Protein AF-A0A519RSK0-F1 (afdb_monomer_lite)

Secondary structure (DSSP, 8-state):
----TTT---TTEEEEEEETTEEEEEETTTTEEEE------PPPPPTT---HHHHHHHHTS-HHHHHHHHTT-TTS-HHHHHHHH-

Sequence (86 aa):
MVKCIKCDQPDAIVKAGFLRGRQRYFCKACEYHFLEDKGSTAPPRRRDQATIGDVARQVGVAPSTVSRALNGHSDISPATRQAILD

Foldseek 3Di:
DDADPPPRDDPAKDFDDDDPNFTWIAGPVVRDIDTDCPPPPPPDDDPPDDDLVNLCVVLVHDSVLLVCLVVPPPPHDPVSSVSSVD

Radius of gyration: 21.02 Å; chains: 1; bounding box: 43×27×49 Å

Structure (mmCIF, N/CA/C/O backbone):
data_AF-A0A519RSK0-F1
#
_entry.id   AF-A0A519RSK0-F1
#
loop_
_atom_site.group_PDB
_atom_site.id
_atom_site.type_symbol
_atom_site.label_atom_id
_atom_site.label_alt_id
_atom_site.label_comp_id
_atom_site.label_asym_id
_atom_site.label_entity_id
_atom_site.label_seq_id
_atom_site.pdbx_PDB_ins_code
_atom_site.Cartn_x
_atom_site.Cartn_y
_atom_site.Cartn_z
_atom_site.occupancy
_atom_site.B_iso_or_equiv
_atom_site.auth_seq_id
_atom_site.auth_comp_id
_atom_site.auth_asym_id
_atom_site.auth_atom_id
_atom_site.pdbx_PDB_model_num
ATOM 1 N N . MET A 1 1 ? 22.572 -6.456 -12.563 1.00 69.50 1 MET A N 1
ATOM 2 C CA . MET A 1 1 ? 22.175 -5.945 -13.892 1.00 69.50 1 MET A CA 1
ATOM 3 C C . MET A 1 1 ? 20.655 -5.972 -13.921 1.00 69.50 1 MET A C 1
ATOM 5 O O . MET A 1 1 ? 20.095 -7.025 -13.641 1.00 69.50 1 MET A O 1
ATOM 9 N N . VAL A 1 2 ? 19.993 -4.826 -14.087 1.00 79.81 2 VAL A N 1
ATOM 10 C CA . VAL A 1 2 ? 18.520 -4.782 -14.125 1.00 79.81 2 VAL A CA 1
ATOM 11 C C . VAL A 1 2 ? 18.080 -5.433 -15.433 1.00 79.81 2 VAL A C 1
ATOM 13 O O . VAL A 1 2 ? 18.680 -5.163 -16.469 1.00 79.81 2 VAL A O 1
ATOM 16 N N . LYS A 1 3 ? 17.073 -6.303 -15.379 1.00 88.12 3 LYS A N 1
ATOM 17 C CA . LYS A 1 3 ? 16.460 -6.917 -16.560 1.00 88.12 3 LYS A CA 1
ATOM 18 C C . LYS A 1 3 ? 15.091 -6.308 -16.802 1.00 88.12 3 LYS A C 1
ATOM 20 O O . LYS A 1 3 ? 14.416 -5.889 -15.861 1.00 88.12 3 LYS A O 1
ATOM 25 N N . CYS A 1 4 ? 14.676 -6.244 -18.061 1.00 86.50 4 CYS A N 1
ATOM 26 C CA . CYS A 1 4 ? 13.342 -5.770 -18.373 1.00 86.50 4 CYS A CA 1
ATOM 27 C C . CYS A 1 4 ? 12.320 -6.840 -17.987 1.00 86.50 4 CYS A C 1
ATOM 29 O O . CYS A 1 4 ? 12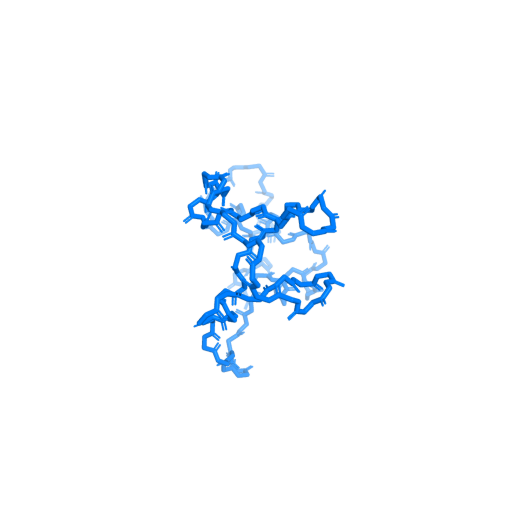.394 -7.959 -18.481 1.00 86.50 4 CYS A O 1
ATOM 31 N N . ILE A 1 5 ? 11.311 -6.479 -17.193 1.00 86.75 5 ILE A N 1
ATOM 32 C CA . ILE A 1 5 ? 10.246 -7.412 -16.786 1.00 86.75 5 ILE A CA 1
ATOM 33 C C . ILE A 1 5 ? 9.376 -7.919 -17.951 1.00 86.75 5 ILE A C 1
ATOM 35 O O . ILE A 1 5 ? 8.596 -8.845 -17.767 1.00 86.75 5 ILE A O 1
ATOM 39 N N . LYS A 1 6 ? 9.474 -7.301 -19.137 1.00 85.00 6 LYS A N 1
ATOM 40 C CA . LYS A 1 6 ? 8.679 -7.658 -20.320 1.00 85.00 6 LYS A CA 1
ATOM 41 C C . LYS A 1 6 ? 9.435 -8.550 -21.309 1.00 85.00 6 LYS A C 1
ATOM 43 O O . LYS A 1 6 ? 8.830 -9.451 -21.873 1.00 85.00 6 LYS A O 1
ATOM 48 N N . CYS A 1 7 ? 10.721 -8.291 -21.550 1.00 87.38 7 CYS A N 1
ATOM 49 C CA . CYS A 1 7 ? 11.507 -9.003 -22.569 1.00 87.38 7 CYS A CA 1
ATOM 50 C C . CYS A 1 7 ? 12.733 -9.754 -22.023 1.00 87.38 7 CYS A C 1
ATOM 52 O O . CYS A 1 7 ? 13.459 -10.346 -22.811 1.00 87.38 7 CYS A O 1
ATOM 54 N N . ASP A 1 8 ? 12.992 -9.701 -20.712 1.00 83.44 8 ASP A N 1
ATOM 55 C CA . ASP A 1 8 ? 14.171 -10.246 -20.006 1.00 83.44 8 ASP A CA 1
ATOM 56 C C . ASP A 1 8 ? 15.547 -9.772 -20.525 1.00 83.44 8 ASP A C 1
ATOM 58 O O . ASP A 1 8 ? 16.586 -10.150 -19.988 1.00 83.44 8 ASP A O 1
ATOM 62 N N . GLN A 1 9 ? 15.573 -8.874 -21.517 1.00 81.00 9 GLN A N 1
ATOM 63 C CA . GLN A 1 9 ? 16.804 -8.343 -22.097 1.00 81.00 9 GLN A CA 1
ATOM 64 C C . GLN A 1 9 ? 17.433 -7.273 -21.186 1.00 81.00 9 GLN A C 1
ATOM 66 O O . GLN A 1 9 ? 16.729 -6.343 -20.763 1.00 81.00 9 GLN A O 1
ATOM 71 N N . PRO A 1 10 ? 18.744 -7.358 -20.891 1.00 76.44 10 PRO A N 1
ATOM 72 C CA . PRO A 1 10 ? 19.429 -6.402 -20.024 1.00 76.44 10 PRO A CA 1
ATOM 73 C C . PRO A 1 10 ? 20.064 -5.219 -20.784 1.00 76.44 10 PRO A C 1
ATOM 75 O O . PRO A 1 10 ? 20.321 -4.178 -20.179 1.00 76.44 10 PRO A O 1
ATOM 78 N N . ASP A 1 11 ? 20.276 -5.334 -22.099 1.00 78.44 11 ASP A N 1
ATOM 79 C CA . ASP A 1 11 ? 21.184 -4.447 -22.853 1.00 78.44 11 ASP A CA 1
ATOM 80 C C . ASP A 1 11 ? 20.602 -3.075 -23.228 1.00 78.44 11 ASP A C 1
ATOM 82 O O . ASP A 1 11 ? 21.309 -2.189 -23.704 1.00 78.44 11 ASP A O 1
ATOM 86 N N . ALA A 1 12 ? 19.309 -2.858 -22.986 1.00 83.25 12 ALA A N 1
ATOM 87 C CA . ALA A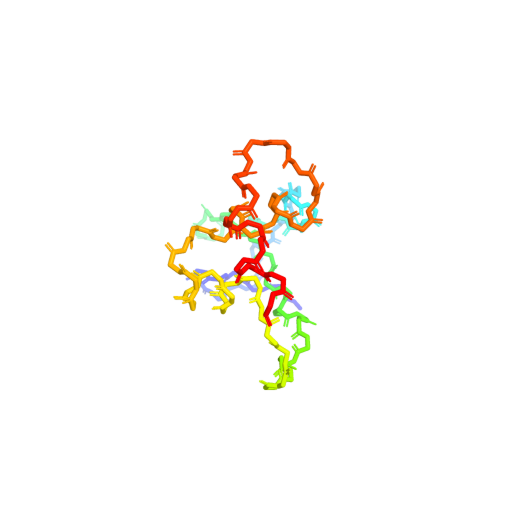 1 12 ? 18.588 -1.683 -23.470 1.00 83.25 12 ALA A CA 1
ATOM 88 C C . ALA A 1 12 ? 17.854 -0.910 -22.362 1.00 83.25 12 ALA A C 1
ATOM 90 O O . ALA A 1 12 ? 16.828 -0.285 -22.631 1.00 83.25 12 ALA A O 1
ATOM 91 N N . ILE A 1 13 ? 18.327 -0.965 -21.113 1.00 90.12 13 ILE A N 1
ATOM 92 C CA . ILE A 1 13 ? 17.624 -0.375 -19.963 1.00 90.12 13 ILE A CA 1
ATOM 93 C C . ILE A 1 13 ? 18.279 0.930 -19.517 1.00 90.12 13 ILE A C 1
ATOM 95 O O . ILE A 1 13 ? 19.450 0.967 -19.150 1.00 90.12 13 ILE A O 1
ATOM 99 N N . VAL A 1 14 ? 17.492 2.005 -19.487 1.00 92.31 14 VAL A N 1
ATOM 100 C CA . VAL A 1 14 ? 17.913 3.324 -19.000 1.00 92.31 14 VAL A CA 1
ATOM 101 C C . VAL A 1 14 ? 17.083 3.755 -17.797 1.00 92.31 14 VAL A C 1
ATOM 103 O O . VAL A 1 14 ? 15.913 3.398 -17.664 1.00 92.31 14 VAL A O 1
ATOM 106 N N . LYS A 1 15 ? 17.683 4.536 -16.897 1.00 91.81 15 LYS A N 1
ATOM 107 C CA . LYS A 1 15 ? 16.964 5.149 -15.773 1.00 91.81 15 LYS A CA 1
ATOM 108 C C . LYS A 1 15 ? 16.007 6.222 -16.304 1.00 91.81 15 LYS A C 1
ATOM 110 O O . LYS A 1 15 ? 16.401 7.049 -17.118 1.00 91.81 15 LYS A O 1
ATOM 115 N N . ALA A 1 16 ? 14.768 6.215 -15.823 1.00 92.38 16 ALA A N 1
ATOM 116 C CA . ALA A 1 16 ? 13.671 7.074 -16.277 1.00 92.38 16 ALA A CA 1
ATOM 117 C C . ALA A 1 16 ? 12.971 7.775 -15.093 1.00 92.38 16 ALA A C 1
ATOM 119 O O . ALA A 1 16 ? 11.743 7.824 -15.009 1.00 92.38 16 ALA A O 1
ATOM 120 N N . GLY A 1 17 ? 13.763 8.285 -14.144 1.00 91.62 17 GLY A N 1
ATOM 121 C CA . GLY A 1 17 ? 13.273 8.999 -12.960 1.00 91.62 17 GLY A CA 1
ATOM 122 C C . GLY A 1 17 ? 12.768 8.083 -11.841 1.00 91.62 17 GLY A C 1
ATOM 123 O O . GLY A 1 17 ? 13.214 6.944 -11.710 1.00 91.62 17 GLY A O 1
ATOM 124 N N . PHE A 1 18 ? 11.844 8.584 -11.017 1.00 89.81 18 PHE A N 1
ATOM 125 C CA . PHE A 1 18 ? 11.325 7.882 -9.839 1.00 89.81 18 PHE A CA 1
ATOM 126 C C . PHE A 1 18 ? 9.792 7.876 -9.807 1.00 89.81 18 PHE A C 1
ATOM 128 O O . PHE A 1 18 ? 9.158 8.860 -10.178 1.00 89.81 18 PHE A O 1
ATOM 135 N N . LEU A 1 19 ? 9.193 6.787 -9.314 1.00 85.00 19 LEU A N 1
ATOM 136 C CA . LEU A 1 19 ? 7.767 6.704 -8.988 1.00 85.00 19 LEU A CA 1
ATOM 137 C C . LEU A 1 19 ? 7.613 6.268 -7.529 1.00 85.00 19 LEU A C 1
ATOM 139 O O . LEU A 1 19 ? 8.044 5.176 -7.164 1.00 85.00 19 LEU A O 1
ATOM 143 N N . ARG A 1 20 ? 7.002 7.118 -6.688 1.00 83.38 20 ARG A N 1
ATOM 144 C CA . ARG A 1 20 ? 6.791 6.847 -5.247 1.00 83.38 20 ARG A CA 1
ATOM 145 C C . ARG A 1 20 ? 8.084 6.422 -4.524 1.00 83.38 20 ARG A C 1
ATOM 147 O O . ARG A 1 20 ? 8.094 5.455 -3.769 1.00 83.38 20 ARG A O 1
ATOM 154 N N . GLY A 1 21 ? 9.195 7.099 -4.825 1.00 84.56 21 GLY A N 1
ATOM 155 C CA . GLY A 1 21 ? 10.516 6.803 -4.253 1.00 84.56 21 GLY A CA 1
ATOM 156 C C . GLY A 1 21 ? 11.225 5.570 -4.832 1.00 84.56 21 GLY A C 1
ATOM 157 O O . GLY A 1 21 ? 12.345 5.274 -4.426 1.00 84.56 21 GLY A O 1
ATOM 158 N N . ARG A 1 22 ? 10.622 4.855 -5.793 1.00 85.81 22 ARG A N 1
ATOM 159 C CA . ARG A 1 22 ? 11.249 3.719 -6.489 1.00 85.81 22 ARG A CA 1
ATOM 160 C C . ARG A 1 22 ? 11.839 4.156 -7.824 1.00 85.81 22 ARG A C 1
ATOM 162 O O . ARG A 1 22 ? 11.218 4.943 -8.537 1.00 85.81 22 ARG A O 1
ATOM 169 N N . GLN A 1 23 ? 13.016 3.637 -8.174 1.00 90.56 23 GLN A N 1
ATOM 170 C CA . GLN A 1 23 ? 13.659 3.909 -9.461 1.00 90.56 23 GLN A CA 1
ATOM 171 C C . GLN A 1 23 ? 12.791 3.354 -10.598 1.00 90.56 23 GLN A C 1
ATOM 173 O O . GLN A 1 23 ? 12.506 2.155 -10.655 1.00 90.56 23 GLN A O 1
ATOM 178 N N . ARG A 1 24 ? 12.382 4.240 -11.507 1.00 92.25 24 ARG A N 1
ATOM 179 C CA . ARG A 1 24 ? 11.745 3.882 -12.772 1.00 92.25 24 ARG A CA 1
ATOM 180 C C . ARG A 1 24 ? 12.823 3.668 -13.821 1.00 92.25 24 ARG A C 1
ATOM 182 O O . ARG A 1 24 ? 13.796 4.423 -13.893 1.00 92.25 24 ARG A O 1
ATOM 189 N N . TYR A 1 25 ? 12.617 2.651 -14.636 1.00 92.81 25 TYR A N 1
ATOM 190 C CA . TYR A 1 25 ? 13.445 2.288 -15.768 1.00 92.81 25 TYR A CA 1
ATOM 191 C C . TYR A 1 25 ? 12.611 2.319 -17.045 1.00 92.81 25 TYR A C 1
ATOM 193 O O . TYR A 1 25 ? 11.392 2.143 -17.018 1.00 92.81 25 TYR A O 1
ATOM 201 N N . PHE A 1 26 ? 13.283 2.552 -18.161 1.00 92.50 26 PHE A N 1
ATOM 202 C CA . PHE A 1 26 ? 12.735 2.447 -19.501 1.00 92.50 26 PHE A CA 1
ATOM 203 C C . PHE A 1 26 ?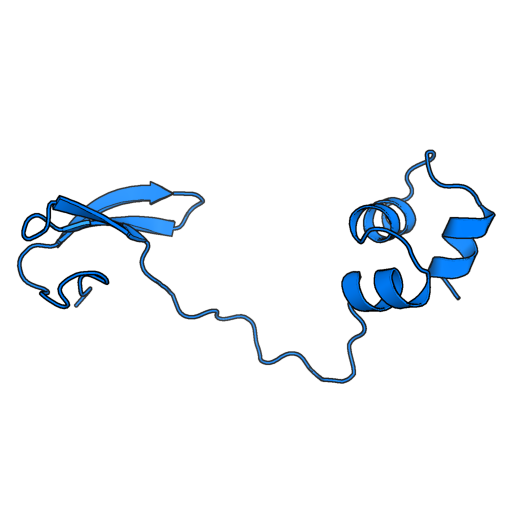 13.567 1.448 -20.295 1.00 92.50 26 PHE A C 1
ATOM 205 O O . PHE A 1 26 ? 14.790 1.565 -20.358 1.00 92.50 26 PHE A O 1
ATOM 212 N N . CYS A 1 27 ? 12.908 0.463 -20.892 1.00 92.75 27 CYS A N 1
ATOM 213 C CA . CYS A 1 27 ? 13.527 -0.462 -21.823 1.00 92.75 27 CYS A CA 1
ATOM 214 C C . CYS A 1 27 ? 13.343 0.058 -23.250 1.00 92.75 27 CYS A C 1
ATOM 216 O O . CYS A 1 27 ? 12.211 0.156 -23.722 1.00 92.75 27 CYS A O 1
ATOM 218 N N . LYS A 1 28 ? 14.448 0.345 -23.944 1.00 90.94 28 LYS A N 1
ATOM 219 C CA . LYS A 1 28 ? 14.453 0.786 -25.347 1.00 90.94 28 LYS A CA 1
ATOM 220 C C . LYS A 1 28 ? 14.129 -0.341 -26.333 1.00 90.94 28 LYS A C 1
ATOM 222 O O . LYS A 1 28 ? 13.687 -0.049 -27.431 1.00 90.94 28 LYS A O 1
ATOM 227 N N . ALA A 1 29 ? 14.326 -1.609 -25.958 1.00 90.44 29 ALA A N 1
ATOM 228 C CA . ALA A 1 29 ? 14.072 -2.745 -26.850 1.00 90.44 29 ALA A CA 1
ATOM 229 C C . ALA A 1 29 ? 12.576 -3.041 -27.046 1.00 90.44 29 ALA A C 1
ATOM 231 O O . ALA A 1 29 ? 12.175 -3.520 -28.098 1.00 90.44 29 ALA A O 1
ATOM 232 N N . CYS A 1 30 ? 11.747 -2.775 -26.033 1.00 91.38 30 CYS A N 1
ATOM 233 C CA . CYS A 1 30 ? 10.306 -3.049 -26.074 1.00 91.38 30 CYS A CA 1
ATOM 234 C C . CYS A 1 30 ? 9.446 -1.840 -25.669 1.00 91.38 30 CYS A C 1
ATOM 236 O O . CYS A 1 30 ? 8.287 -2.023 -25.286 1.00 91.38 30 CYS A O 1
ATOM 238 N N . GLU A 1 31 ? 10.052 -0.646 -25.669 1.00 91.31 31 GLU A N 1
ATOM 239 C CA . GLU A 1 31 ? 9.455 0.658 -25.342 1.00 91.31 31 GLU A CA 1
ATOM 240 C C . GLU A 1 31 ? 8.579 0.642 -24.083 1.00 91.31 31 GLU A C 1
ATOM 242 O O . GLU A 1 31 ? 7.440 1.107 -24.057 1.00 91.31 31 GLU A O 1
ATOM 247 N N . TYR A 1 32 ? 9.111 0.071 -23.002 1.00 90.31 32 TYR A N 1
ATOM 248 C CA . TYR A 1 32 ? 8.332 -0.194 -21.798 1.00 90.31 32 TYR A CA 1
ATOM 249 C C . TYR A 1 32 ? 8.952 0.431 -20.556 1.00 90.31 32 TYR A C 1
ATOM 251 O O . TYR A 1 32 ? 10.150 0.305 -20.301 1.00 90.31 32 TYR A O 1
ATOM 259 N N . HIS A 1 33 ? 8.109 1.075 -19.752 1.00 91.62 33 HIS A N 1
ATOM 260 C CA . HIS A 1 33 ? 8.499 1.614 -18.460 1.00 91.62 33 HIS A CA 1
ATOM 261 C C . HIS A 1 33 ? 8.143 0.649 -17.340 1.00 91.62 33 HIS A C 1
ATOM 263 O O . HIS A 1 33 ? 7.010 0.185 -17.259 1.00 91.62 33 HIS A O 1
ATOM 269 N N . PHE A 1 34 ? 9.086 0.418 -16.436 1.00 89.88 34 PHE A N 1
ATOM 270 C CA . PHE A 1 34 ? 8.879 -0.445 -15.281 1.00 89.88 34 PHE A CA 1
ATOM 271 C C . PHE A 1 34 ? 9.595 0.095 -14.047 1.00 89.88 34 PHE A C 1
ATOM 273 O O . PHE A 1 34 ? 10.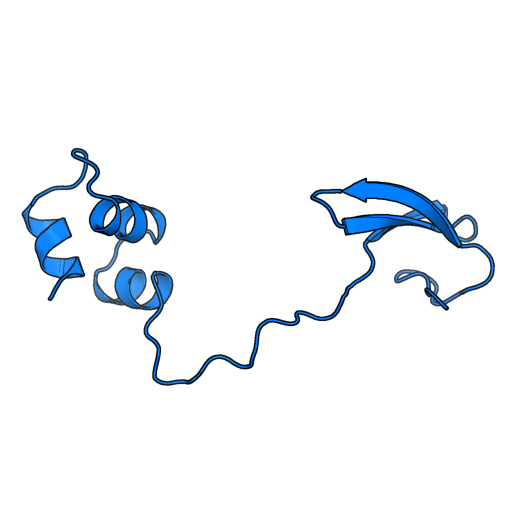415 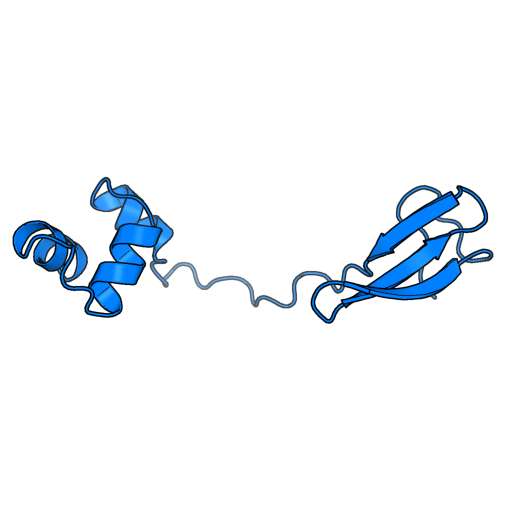1.009 -14.127 1.00 89.88 34 PHE A O 1
ATOM 280 N N . LEU A 1 35 ? 9.248 -0.455 -12.891 1.00 89.00 35 LEU A N 1
ATOM 281 C CA . LEU A 1 35 ? 9.924 -0.186 -11.628 1.00 89.00 35 LEU A CA 1
ATOM 282 C C . LEU A 1 35 ? 10.754 -1.410 -11.272 1.00 89.00 35 LEU A C 1
ATOM 284 O O . LEU A 1 35 ? 10.347 -2.533 -11.561 1.00 89.00 35 LEU A O 1
ATOM 288 N N . GLU A 1 36 ? 11.900 -1.200 -10.636 1.00 78.75 36 GLU A N 1
ATOM 289 C CA . GLU A 1 36 ? 12.635 -2.320 -10.054 1.00 78.75 36 GLU A CA 1
ATOM 290 C C . GLU A 1 36 ? 11.814 -2.933 -8.920 1.00 78.75 36 GLU A C 1
ATOM 292 O O . GLU A 1 36 ? 11.436 -2.253 -7.957 1.00 78.75 36 GLU A O 1
ATOM 297 N N . ASP A 1 37 ? 11.536 -4.227 -9.051 1.00 71.12 37 ASP A N 1
ATOM 298 C CA . ASP A 1 37 ? 10.995 -5.019 -7.964 1.00 71.12 37 ASP A CA 1
ATOM 299 C C . ASP A 1 37 ? 12.147 -5.301 -6.997 1.00 71.12 37 ASP A C 1
ATOM 301 O O . ASP A 1 37 ? 12.878 -6.286 -7.107 1.00 71.12 37 ASP A O 1
ATOM 305 N N . LYS A 1 38 ? 12.370 -4.383 -6.050 1.00 65.56 38 LYS A N 1
ATOM 306 C CA . LYS A 1 38 ? 13.003 -4.791 -4.800 1.00 65.56 38 LYS A CA 1
ATOM 307 C C . LYS A 1 38 ? 11.994 -5.714 -4.139 1.00 65.56 38 LYS A C 1
ATOM 309 O O . LYS A 1 38 ? 11.077 -5.213 -3.484 1.00 65.56 38 LYS A O 1
ATOM 314 N N . GLY A 1 39 ? 12.147 -7.016 -4.403 1.00 63.25 39 GLY A N 1
ATOM 315 C CA . GLY A 1 39 ? 11.325 -8.089 -3.852 1.00 63.25 39 GLY A CA 1
ATOM 316 C C . GLY A 1 39 ? 10.939 -7.738 -2.431 1.00 63.25 39 GLY A C 1
ATOM 317 O O . GLY A 1 39 ? 11.802 -7.328 -1.655 1.00 63.25 39 GLY A O 1
ATOM 318 N N . SER A 1 40 ? 9.636 -7.770 -2.150 1.00 60.25 40 SER A N 1
ATOM 319 C CA . SER A 1 40 ? 9.050 -7.239 -0.924 1.00 60.25 40 SER A CA 1
ATOM 320 C C . SER A 1 40 ? 9.900 -7.614 0.292 1.00 60.25 40 SER A C 1
ATOM 322 O O . SER A 1 40 ? 9.829 -8.738 0.776 1.00 60.25 40 SER A O 1
ATOM 324 N N . THR A 1 41 ? 10.683 -6.667 0.812 1.00 59.69 41 THR A N 1
ATOM 325 C CA . THR A 1 41 ? 11.493 -6.837 2.029 1.00 59.69 41 THR A CA 1
ATOM 326 C C . THR A 1 41 ? 10.635 -6.873 3.289 1.00 59.69 41 THR A C 1
ATOM 328 O O . THR A 1 41 ? 11.162 -6.817 4.398 1.00 59.69 41 THR A O 1
ATOM 331 N N . ALA A 1 42 ? 9.309 -6.959 3.142 1.00 63.56 42 ALA A N 1
ATOM 332 C CA . ALA A 1 42 ? 8.433 -7.217 4.261 1.00 63.56 42 ALA A CA 1
ATOM 333 C C . ALA A 1 42 ? 8.844 -8.572 4.860 1.00 63.56 42 ALA A C 1
ATOM 335 O O . ALA A 1 42 ? 8.789 -9.581 4.150 1.00 63.56 42 ALA A O 1
ATOM 336 N N . PRO A 1 43 ? 9.290 -8.610 6.128 1.00 69.25 43 PRO A N 1
ATOM 337 C CA . PRO A 1 43 ? 9.607 -9.872 6.771 1.00 69.25 43 PRO A CA 1
ATOM 338 C C . PRO A 1 43 ? 8.377 -10.787 6.705 1.00 69.25 43 PRO A C 1
ATOM 340 O O . PRO A 1 43 ? 7.244 -10.286 6.740 1.00 69.25 43 PRO A O 1
ATOM 343 N N . PRO A 1 44 ? 8.566 -12.115 6.599 1.00 68.88 44 PRO A N 1
ATOM 344 C CA . PRO A 1 44 ? 7.453 -13.051 6.638 1.00 68.88 44 PRO A CA 1
ATOM 345 C C . PRO A 1 44 ? 6.617 -12.754 7.885 1.00 68.88 44 PRO A C 1
ATOM 347 O O . PRO A 1 44 ? 7.139 -12.707 9.002 1.00 68.88 44 PRO A O 1
ATOM 350 N N . ARG A 1 45 ? 5.325 -12.466 7.681 1.00 64.56 45 ARG A N 1
ATOM 351 C CA . ARG A 1 45 ? 4.428 -12.087 8.775 1.00 64.56 45 ARG A CA 1
ATOM 352 C C . ARG A 1 45 ? 4.383 -13.228 9.786 1.00 64.56 45 ARG A C 1
ATOM 354 O O . ARG A 1 45 ? 4.112 -14.371 9.418 1.00 64.56 45 ARG A O 1
ATOM 361 N N . ARG A 1 46 ? 4.646 -12.915 11.057 1.00 75.19 46 ARG A N 1
ATOM 362 C CA . ARG A 1 46 ? 4.406 -13.863 12.149 1.00 75.19 46 ARG A CA 1
ATOM 363 C C . ARG A 1 46 ? 2.909 -14.154 12.168 1.00 75.19 46 ARG A C 1
ATOM 365 O O . ARG A 1 46 ? 2.115 -13.215 12.118 1.00 75.19 46 ARG A O 1
ATOM 372 N N . ARG A 1 47 ? 2.535 -15.436 12.197 1.00 72.75 47 ARG A N 1
ATOM 373 C CA . ARG A 1 47 ? 1.125 -15.871 12.167 1.00 72.75 47 ARG A CA 1
ATOM 374 C C . ARG A 1 47 ? 0.313 -15.307 13.338 1.00 72.75 47 ARG A C 1
ATOM 376 O O . ARG A 1 47 ? -0.899 -15.211 13.229 1.00 72.75 47 ARG A O 1
ATOM 383 N N . ASP A 1 48 ? 0.996 -14.872 14.391 1.00 77.75 48 ASP A N 1
ATOM 384 C CA . ASP A 1 48 ? 0.400 -14.405 15.641 1.00 77.75 48 ASP A CA 1
ATOM 385 C C . ASP A 1 48 ? 0.028 -12.910 15.638 1.00 77.75 48 ASP A C 1
ATOM 387 O O . ASP A 1 48 ? -0.478 -12.403 16.634 1.00 77.75 48 ASP A O 1
ATOM 391 N N . GLN A 1 49 ? 0.289 -12.166 14.553 1.00 82.31 49 GLN A N 1
ATOM 392 C CA . GLN A 1 49 ? -0.066 -10.743 14.472 1.00 82.31 49 GLN A CA 1
ATOM 393 C C . GLN A 1 49 ? -1.378 -10.538 13.714 1.00 82.31 49 GLN A C 1
ATOM 395 O O . GLN A 1 49 ? -1.407 -10.594 12.482 1.00 82.31 49 GLN A O 1
ATOM 400 N N . ALA A 1 50 ? -2.445 -10.233 14.455 1.00 85.62 50 ALA A N 1
ATOM 401 C CA . ALA A 1 50 ? -3.700 -9.766 13.880 1.00 85.62 50 ALA A CA 1
ATOM 402 C C . ALA A 1 50 ? -3.486 -8.426 13.158 1.00 85.62 50 ALA A C 1
ATOM 404 O O . ALA A 1 50 ? -2.927 -7.475 13.706 1.00 85.62 50 ALA A O 1
ATOM 405 N N . THR A 1 51 ? -3.920 -8.345 11.904 1.00 91.00 51 THR A N 1
ATOM 406 C CA . THR A 1 51 ? -3.877 -7.112 11.120 1.00 91.00 51 THR A CA 1
ATOM 407 C C . THR A 1 51 ? -5.185 -6.345 11.219 1.00 91.00 51 THR A C 1
ATOM 409 O O . THR A 1 51 ? -6.243 -6.905 11.492 1.00 91.00 51 THR A O 1
ATOM 412 N N . ILE A 1 52 ? -5.138 -5.062 10.861 1.00 93.12 52 ILE A N 1
ATOM 413 C CA . ILE A 1 52 ? -6.333 -4.230 10.655 1.00 93.12 52 ILE A CA 1
ATOM 414 C C . ILE A 1 52 ? -7.349 -4.936 9.740 1.00 93.12 52 ILE A C 1
ATOM 416 O O . ILE A 1 52 ? -8.549 -4.841 9.967 1.00 93.12 52 ILE A O 1
ATOM 420 N N . GLY A 1 53 ? -6.882 -5.666 8.720 1.00 92.81 53 GLY A N 1
ATOM 421 C CA . GLY A 1 53 ? -7.750 -6.424 7.818 1.00 92.81 53 GLY A CA 1
ATOM 422 C C . GLY A 1 53 ? -8.356 -7.686 8.439 1.00 92.81 53 GLY A C 1
ATOM 423 O O . GLY A 1 53 ? -9.406 -8.131 7.985 1.00 92.81 53 GLY A O 1
ATOM 424 N N . ASP A 1 54 ? -7.714 -8.278 9.447 1.00 91.50 54 ASP A N 1
ATOM 425 C CA . ASP A 1 54 ? -8.271 -9.402 10.211 1.00 91.50 54 ASP A CA 1
ATOM 426 C C . ASP A 1 54 ? -9.373 -8.898 11.148 1.00 91.50 54 ASP A C 1
ATOM 428 O O . ASP A 1 54 ? -10.504 -9.372 11.061 1.00 91.50 54 ASP A O 1
ATOM 432 N N . VAL A 1 55 ? -9.086 -7.847 11.925 1.00 93.25 55 VAL A N 1
ATOM 433 C CA . VAL A 1 55 ? -10.062 -7.189 12.814 1.00 93.25 55 VAL A CA 1
ATOM 434 C C . VAL A 1 55 ? -11.277 -6.700 12.022 1.00 93.25 55 VAL A C 1
ATOM 436 O O . VAL A 1 55 ? -12.420 -6.954 12.388 1.00 93.25 55 VAL A O 1
ATOM 439 N N . ALA A 1 56 ? -11.045 -6.062 10.873 1.00 94.75 56 ALA A N 1
ATOM 440 C CA . ALA A 1 56 ? -12.107 -5.581 9.995 1.00 94.75 56 ALA A CA 1
ATOM 441 C C . ALA A 1 56 ? -13.041 -6.707 9.522 1.00 94.75 56 ALA A C 1
ATOM 443 O O . ALA A 1 56 ? -14.257 -6.530 9.509 1.00 94.75 56 ALA A O 1
ATOM 444 N N . ARG A 1 57 ? -12.484 -7.874 9.170 1.00 94.06 57 ARG A N 1
ATOM 445 C CA . ARG A 1 57 ? -13.269 -9.045 8.751 1.00 94.06 57 ARG A CA 1
ATOM 446 C C . ARG A 1 57 ? -14.070 -9.647 9.898 1.00 94.06 57 ARG A C 1
ATOM 448 O O . ARG A 1 57 ? -15.203 -10.051 9.671 1.00 94.06 57 ARG A O 1
ATOM 455 N N . GLN A 1 58 ? -13.500 -9.683 11.098 1.00 93.38 58 GLN A N 1
ATOM 456 C CA . GLN A 1 58 ? -14.169 -10.206 12.287 1.00 93.38 58 GLN A CA 1
ATOM 457 C C . GLN A 1 58 ? -15.338 -9.315 12.730 1.00 93.38 58 GLN A C 1
ATOM 459 O O . GLN A 1 58 ? -16.406 -9.825 13.051 1.00 93.38 58 GLN A O 1
ATOM 464 N N . VAL A 1 59 ? -15.158 -7.992 12.697 1.00 93.19 59 VAL A N 1
ATOM 465 C CA . VAL A 1 59 ? -16.180 -7.013 13.114 1.00 93.19 59 VAL A CA 1
ATOM 466 C C . VAL A 1 59 ? -17.176 -6.691 11.986 1.00 93.19 59 VAL A C 1
ATOM 468 O O . VAL A 1 59 ? -18.262 -6.177 12.238 1.00 93.19 59 VAL A O 1
ATOM 471 N N . GLY A 1 60 ? -16.839 -6.995 10.729 1.00 94.00 60 GLY A N 1
ATOM 472 C CA . GLY A 1 60 ? -17.701 -6.737 9.571 1.00 94.00 60 GLY A CA 1
ATOM 473 C C . GLY A 1 60 ? -17.662 -5.286 9.078 1.00 94.00 60 GLY A C 1
ATOM 474 O O . GLY A 1 60 ? -18.666 -4.754 8.611 1.00 94.00 60 GLY A O 1
ATOM 475 N N . VAL A 1 61 ? -16.506 -4.626 9.178 1.00 94.06 61 VAL A N 1
ATOM 476 C CA . VAL A 1 61 ? -16.310 -3.226 8.764 1.00 94.06 61 VAL A CA 1
ATOM 477 C C . VAL A 1 61 ? -15.200 -3.097 7.723 1.00 94.06 61 VAL A C 1
ATOM 479 O O . VAL A 1 61 ? -14.421 -4.017 7.492 1.00 94.06 61 VAL A O 1
ATOM 482 N N . ALA A 1 62 ? -15.085 -1.932 7.086 1.00 94.69 62 ALA A N 1
ATOM 483 C CA . ALA A 1 62 ? -13.955 -1.654 6.205 1.00 94.69 62 ALA A CA 1
ATOM 484 C C . ALA A 1 62 ? -12.644 -1.477 7.012 1.00 94.69 62 ALA A C 1
ATOM 486 O O . ALA A 1 62 ? -12.670 -0.882 8.094 1.00 94.69 62 ALA A O 1
ATOM 487 N N . PRO A 1 63 ? -11.467 -1.871 6.482 1.00 95.94 63 PRO A N 1
ATOM 488 C CA . PRO A 1 63 ? -10.174 -1.638 7.143 1.00 95.94 63 PRO A CA 1
ATOM 489 C C . PRO A 1 63 ? -9.907 -0.162 7.470 1.00 95.94 63 PRO A C 1
ATOM 491 O O . PRO A 1 63 ? -9.303 0.162 8.492 1.00 95.94 63 PRO A O 1
ATOM 494 N N . SER A 1 64 ? -10.400 0.753 6.628 1.00 94.44 64 SER A N 1
ATOM 495 C CA . SER A 1 64 ? -10.336 2.197 6.877 1.00 94.44 64 SER A CA 1
ATOM 496 C C . SER A 1 64 ? -11.102 2.617 8.131 1.00 94.44 64 SER A C 1
ATOM 498 O O . SER A 1 64 ? -10.703 3.571 8.792 1.00 94.44 64 SER A O 1
ATOM 500 N N . THR A 1 65 ? -12.186 1.913 8.465 1.00 94.19 65 THR A N 1
ATOM 501 C CA . THR A 1 65 ? -12.982 2.155 9.673 1.00 94.19 65 THR A CA 1
ATOM 502 C C . THR A 1 65 ? -12.200 1.740 10.911 1.00 94.19 65 THR A C 1
ATOM 504 O O . THR A 1 65 ? -12.087 2.528 11.842 1.00 94.19 65 THR A O 1
ATOM 507 N N . VAL A 1 66 ? -11.562 0.567 10.890 1.00 95.44 66 VAL A N 1
ATOM 508 C CA . VAL A 1 66 ? -10.670 0.126 11.976 1.00 95.44 66 VAL A CA 1
ATOM 509 C C . VAL A 1 66 ? -9.518 1.112 12.174 1.00 95.44 66 VAL A C 1
ATOM 511 O O . VAL A 1 66 ? -9.266 1.548 13.292 1.00 95.44 66 VAL A O 1
ATOM 514 N N . SER A 1 67 ? -8.872 1.556 11.090 1.00 94.69 67 SER A N 1
ATOM 515 C CA . SER A 1 67 ? -7.806 2.562 11.178 1.00 94.69 67 SER A CA 1
ATOM 516 C C . SER A 1 67 ? -8.292 3.883 11.782 1.00 94.69 67 SER A C 1
ATOM 518 O O . SER A 1 67 ? -7.636 4.422 12.670 1.00 94.69 67 SER A O 1
ATOM 520 N N . ARG A 1 68 ? -9.450 4.398 11.351 1.00 94.38 68 ARG A N 1
ATOM 521 C CA . ARG A 1 68 ? -10.038 5.615 11.930 1.00 94.38 68 ARG A CA 1
ATOM 522 C C . ARG A 1 68 ? -10.403 5.442 13.403 1.00 94.38 68 ARG A C 1
ATOM 524 O O . ARG A 1 68 ? -10.226 6.387 14.169 1.00 94.38 68 ARG A O 1
ATOM 531 N N . ALA A 1 69 ? -10.880 4.261 13.798 1.00 94.06 69 ALA A N 1
ATOM 532 C CA . ALA A 1 69 ? -11.224 3.967 15.184 1.00 94.06 69 ALA A CA 1
ATOM 533 C C . ALA A 1 69 ? -9.960 4.025 16.046 1.00 94.06 69 ALA A C 1
ATOM 535 O O . ALA A 1 69 ? -9.912 4.789 17.007 1.00 94.06 69 ALA A O 1
ATOM 536 N N . LEU A 1 70 ? -8.900 3.324 15.638 1.00 92.50 70 LEU A N 1
ATOM 537 C CA . LEU A 1 70 ? -7.612 3.328 16.335 1.00 92.50 70 LEU A CA 1
ATOM 538 C C . LEU A 1 70 ? -6.976 4.728 16.392 1.00 92.50 70 LEU A C 1
ATOM 540 O O . LEU A 1 70 ? -6.431 5.108 17.421 1.00 92.50 70 LEU A O 1
ATOM 544 N N . ASN A 1 71 ? -7.116 5.528 15.330 1.00 93.62 71 ASN A N 1
ATOM 545 C CA . ASN A 1 71 ? -6.590 6.898 15.254 1.00 93.62 71 ASN A CA 1
ATOM 546 C C . ASN A 1 71 ? -7.494 7.967 15.903 1.00 93.62 71 ASN A C 1
ATOM 548 O O . ASN A 1 71 ? -7.230 9.156 15.758 1.00 93.62 71 ASN A O 1
ATOM 552 N N . GLY A 1 72 ? -8.570 7.581 16.598 1.00 87.31 72 GLY A N 1
ATOM 553 C CA . GLY A 1 72 ? -9.356 8.531 17.398 1.00 87.31 72 GLY A CA 1
ATOM 554 C C . GLY A 1 72 ? -10.320 9.432 16.615 1.00 87.31 72 GLY A C 1
ATOM 555 O O . GLY A 1 72 ? -10.767 10.437 17.154 1.00 87.31 72 GLY A O 1
ATOM 556 N N . HIS A 1 73 ? -10.694 9.084 15.379 1.00 91.75 73 HIS A N 1
ATOM 557 C CA . HIS A 1 73 ? -11.677 9.874 14.623 1.00 91.75 73 HIS A CA 1
ATOM 558 C C . HIS A 1 73 ? -13.064 9.873 15.290 1.00 91.75 73 HIS A C 1
ATOM 560 O O . HIS A 1 73 ? -13.559 8.824 15.716 1.00 91.75 73 HIS A O 1
ATOM 566 N N . SER A 1 74 ? -13.710 11.042 15.324 1.00 89.25 74 SER A N 1
ATOM 567 C CA . SER A 1 74 ? -15.046 11.262 15.904 1.00 89.25 74 SER A CA 1
ATOM 568 C C . SER A 1 74 ? -16.188 10.651 15.090 1.00 89.25 74 SER A C 1
ATOM 570 O O . SER A 1 74 ? -17.279 10.464 15.613 1.00 89.25 74 SER A O 1
ATOM 572 N N . ASP A 1 75 ? -15.940 10.315 13.825 1.00 89.75 75 ASP A N 1
ATOM 573 C CA . ASP A 1 75 ? -16.969 9.880 12.869 1.00 89.75 75 ASP A CA 1
ATOM 574 C C . ASP A 1 75 ? -17.393 8.409 13.055 1.00 89.75 75 ASP A C 1
ATOM 576 O O . ASP A 1 75 ? -18.148 7.861 12.254 1.00 89.75 75 ASP A O 1
ATOM 580 N N . ILE A 1 76 ? -16.874 7.738 14.088 1.00 91.12 76 ILE A N 1
ATOM 581 C CA . ILE A 1 76 ? -17.132 6.326 14.381 1.00 91.12 76 ILE A CA 1
ATOM 582 C C . ILE A 1 76 ? -17.949 6.219 15.654 1.00 91.12 76 ILE A C 1
ATOM 584 O O . ILE A 1 76 ? -17.575 6.762 16.694 1.00 91.12 76 ILE A O 1
ATOM 588 N N . SER A 1 77 ? -19.046 5.464 15.570 1.00 91.81 77 SER A N 1
ATOM 589 C CA . SER A 1 77 ? -19.929 5.254 16.709 1.00 91.81 77 SER A CA 1
ATOM 590 C C . SER A 1 77 ? -19.166 4.620 17.888 1.00 91.81 77 SER A C 1
ATOM 592 O O . SER A 1 77 ? -18.305 3.754 17.678 1.00 91.81 77 SER A O 1
ATOM 594 N N . PRO A 1 78 ? -19.486 4.998 19.140 1.00 90.94 78 PRO A N 1
ATOM 595 C CA . PRO A 1 78 ? -18.862 4.399 20.320 1.00 90.94 78 PRO A CA 1
ATOM 596 C C . PRO A 1 78 ? -19.001 2.872 20.354 1.00 90.94 78 PRO A C 1
ATOM 598 O O . PRO A 1 78 ? -18.056 2.180 20.719 1.00 90.94 78 PRO A O 1
ATOM 601 N N . ALA A 1 79 ? -20.142 2.344 19.894 1.00 92.44 79 ALA A N 1
ATOM 602 C CA . ALA A 1 79 ? -20.395 0.908 19.813 1.00 92.44 79 ALA A CA 1
ATOM 603 C C . ALA A 1 79 ? -19.435 0.198 18.843 1.00 92.44 79 ALA A C 1
ATOM 605 O O . ALA A 1 79 ? -18.823 -0.804 19.204 1.00 92.44 79 ALA A O 1
ATOM 606 N N . THR A 1 80 ? -19.244 0.736 17.632 1.00 90.56 80 THR A N 1
ATOM 607 C CA . THR A 1 80 ? -18.301 0.163 16.658 1.00 90.56 80 THR A CA 1
ATOM 608 C C . THR A 1 80 ? -16.860 0.272 17.147 1.00 90.56 80 THR A C 1
ATOM 610 O O . THR A 1 80 ? -16.078 -0.653 16.955 1.00 90.56 80 THR A O 1
ATOM 613 N N . ARG A 1 81 ? -16.500 1.380 17.804 1.00 92.94 81 ARG A N 1
ATOM 614 C CA . ARG A 1 81 ? -15.172 1.561 18.404 1.00 92.94 81 ARG A CA 1
ATOM 615 C C . ARG A 1 81 ? -14.901 0.520 19.490 1.00 92.94 81 ARG A C 1
ATOM 617 O O . ARG A 1 81 ? -13.812 -0.039 19.502 1.00 92.94 81 ARG A O 1
ATOM 624 N N . GLN A 1 82 ? -15.876 0.245 20.355 1.00 92.88 82 GLN A N 1
ATOM 625 C CA . GLN A 1 82 ? -15.733 -0.762 21.404 1.00 92.88 82 GLN A CA 1
ATOM 626 C C . GLN A 1 82 ? -15.537 -2.164 20.815 1.00 92.88 82 GLN A C 1
ATOM 628 O O . GLN A 1 82 ? -14.616 -2.856 21.224 1.00 92.88 82 GLN A O 1
ATOM 633 N N . ALA A 1 83 ? -16.318 -2.537 19.797 1.00 91.88 83 ALA A N 1
ATOM 634 C CA . ALA A 1 83 ? -16.192 -3.833 19.122 1.00 91.88 83 ALA A CA 1
ATOM 635 C C . ALA A 1 83 ? -14.846 -4.046 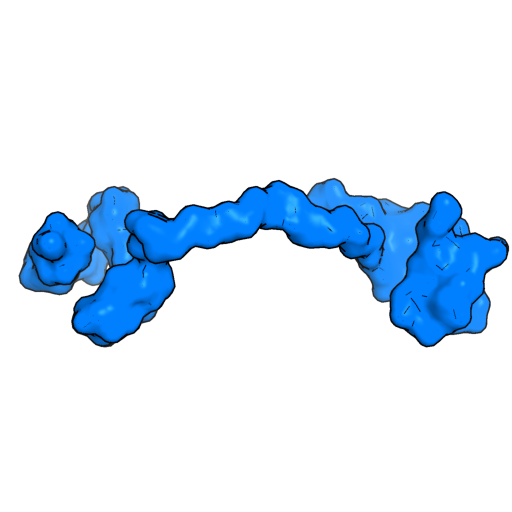18.397 1.00 91.88 83 ALA A C 1
ATOM 637 O O . ALA A 1 83 ? -14.517 -5.168 18.041 1.00 91.88 83 ALA A O 1
ATOM 638 N N . ILE A 1 84 ? -14.096 -2.974 18.122 1.00 92.44 84 ILE A N 1
ATOM 639 C CA . ILE A 1 84 ? -12.758 -3.032 17.509 1.00 92.44 84 ILE A CA 1
ATOM 640 C C . ILE A 1 84 ? -11.651 -3.172 18.569 1.00 92.44 84 ILE A C 1
ATOM 642 O O . ILE A 1 84 ? -10.547 -3.599 18.233 1.00 92.44 84 ILE A O 1
ATOM 646 N N . LEU A 1 85 ? -11.913 -2.741 19.808 1.00 89.00 85 LEU A N 1
ATOM 647 C CA . LEU A 1 85 ? -10.941 -2.720 20.907 1.00 89.00 85 LEU A CA 1
ATOM 648 C C . LEU A 1 85 ? -11.034 -3.942 21.834 1.00 89.00 85 LEU A C 1
ATOM 650 O O . LEU A 1 85 ? -10.078 -4.181 22.570 1.00 89.00 85 LEU A O 1
ATOM 654 N N . ASP A 1 86 ? -12.168 -4.644 21.818 1.00 86.88 86 ASP A N 1
ATOM 655 C CA . ASP A 1 86 ? -12.384 -5.947 22.465 1.00 86.88 86 ASP A CA 1
ATOM 656 C C . ASP A 1 86 ? -11.731 -7.084 21.657 1.00 86.88 86 ASP A C 1
ATOM 658 O O . ASP A 1 86 ? -11.052 -7.933 22.276 1.00 86.88 86 ASP A O 1
#

pLDDT: mean 86.59, std 9.14, range [59.69, 95.94]